Protein AF-A0A4Y7RYG1-F1 (afdb_monomer)

Radius of gyration: 13.55 Å; Cα contacts (8 Å, |Δi|>4): 282; chains: 1; bounding box: 32×20×39 Å

Solvent-accessible surface area (backbone atoms only — not comparable to full-atom values): 5566 Å² total; per-residue (Å²): 119,56,74,44,73,39,82,37,77,63,42,29,62,69,36,73,52,68,41,69,78,46,73,33,89,53,65,35,64,33,42,39,36,38,26,35,24,22,29,35,93,84,69,46,83,38,60,21,38,36,34,42,30,49,88,93,48,74,49,79,45,77,39,66,29,78,96,46,73,50,75,50,76,47,71,64,43,61,52,45,80,41,43,48,36,41,33,25,73,40,92,74,47,61,26,29,34,38,35,37,39,37,40,79

Secondary structure (DSSP, 8-state):
--EEEEEEEEE-TT-EEEPPPEEESSSEEEEEEEEEEEE-TTS-EE-EEEEEEETTEEEEEEE--SS--EEEEEEEEPSEEE--EEEE--SS-SEEEEEEEEE-

Foldseek 3Di:
DDKFKDWFDFQFAFHKDKGDKDFDQAFFKKKKKKAKWFAFPVRDIAWFFKWKDKDHDIDTDTGHRHVHIDIDMDGRRGGDIIMIMMTRNDDTTRGMTIMIMMDD

pLDDT: mean 95.07, std 4.65, range [69.25, 98.81]

Mean predicted aligned error: 2.9 Å

Sequence (104 aa):
MPTLFYPIEDLGRGQTTESQEFNVLSTKDVDVVLVQYAFDSTGGLVPAQLEYTIGTQTIPVNGIYKGESITIKFRNVSAGTHRLVIHNAAIDINGAYGNGYIYY

Nearest PDB structures (foldseek):
  6ueh-assembly1_A  TM=7.152E-01  e=2.424E-03  metagenome
  6yf6-assembly1_B  TM=5.202E-01  e=1.204E-02  Enterobacter cloacae subsp. cloacae ATCC 13047
  1pm4-assembly1_C  TM=3.935E-01  e=4.058E-03  Yersinia pseudotuberculosis
  1nlq-assembly1_B  TM=5.046E-01  e=2.684E-02  Drosophila melanogaster
  7sqc-assembly1_1B  TM=4.304E-01  e=8.817E-01  Chlamydomonas reinhardtii

Structure (mmCIF, N/CA/C/O backbone):
data_AF-A0A4Y7RYG1-F1
#
_entry.id   AF-A0A4Y7RYG1-F1
#
loop_
_atom_site.group_PDB
_atom_site.id
_atom_site.type_symbol
_atom_site.label_atom_id
_atom_site.label_alt_id
_atom_site.label_comp_id
_atom_site.label_asym_id
_atom_site.label_entity_id
_atom_site.label_seq_id
_atom_site.pdbx_PDB_ins_code
_atom_site.Cartn_x
_atom_site.Cartn_y
_atom_site.Cartn_z
_atom_site.occupancy
_atom_site.B_iso_or_equiv
_atom_site.auth_seq_id
_atom_site.auth_comp_id
_atom_site.auth_asym_id
_atom_site.auth_atom_id
_atom_site.pdbx_PDB_model_num
ATOM 1 N N . MET A 1 1 ? -17.930 -6.550 6.413 1.00 69.25 1 MET A N 1
ATOM 2 C CA . MET A 1 1 ? -16.740 -5.771 6.810 1.00 69.25 1 MET A CA 1
ATOM 3 C C . MET A 1 1 ? -16.761 -4.475 6.024 1.00 69.25 1 MET A C 1
ATOM 5 O O . MET A 1 1 ? -17.034 -4.563 4.832 1.00 69.25 1 MET A O 1
ATOM 9 N N . PRO A 1 2 ? -16.582 -3.310 6.665 1.00 83.56 2 PRO A N 1
ATOM 10 C CA . PRO A 1 2 ? -16.262 -2.063 5.976 1.00 83.56 2 PRO A CA 1
ATOM 11 C C . PRO A 1 2 ? -15.149 -2.248 4.937 1.00 83.56 2 PRO A C 1
ATOM 13 O O . PRO A 1 2 ? -14.193 -2.987 5.180 1.00 83.56 2 PRO A O 1
ATOM 16 N N . THR A 1 3 ? -15.291 -1.587 3.789 1.00 92.62 3 THR A N 1
ATOM 17 C CA . THR A 1 3 ? -14.338 -1.660 2.677 1.00 92.62 3 THR A CA 1
ATOM 18 C C . THR A 1 3 ? -14.057 -0.259 2.151 1.00 92.62 3 THR A C 1
ATOM 20 O O . THR A 1 3 ? -14.994 0.503 1.921 1.00 92.62 3 THR A O 1
ATOM 23 N N . LEU A 1 4 ? -12.783 0.068 1.936 1.00 96.12 4 LEU A N 1
ATOM 24 C CA . LEU A 1 4 ? -12.346 1.348 1.376 1.00 96.12 4 LEU A CA 1
ATOM 25 C C . LEU A 1 4 ? -11.404 1.116 0.193 1.00 96.12 4 LEU A C 1
ATOM 27 O O . LEU A 1 4 ? -10.405 0.419 0.329 1.00 96.12 4 LEU A O 1
ATOM 31 N N . PHE A 1 5 ? -11.718 1.709 -0.955 1.00 97.00 5 PHE A N 1
ATOM 32 C CA . PHE A 1 5 ? -10.852 1.701 -2.134 1.00 97.00 5 PHE A CA 1
ATOM 33 C C . PHE A 1 5 ? -9.729 2.741 -2.014 1.00 97.00 5 PHE A C 1
ATOM 35 O O . PHE A 1 5 ? -9.955 3.828 -1.479 1.00 97.00 5 PHE A O 1
ATOM 42 N N . TYR A 1 6 ? -8.556 2.447 -2.578 1.00 97.25 6 TYR A N 1
ATOM 43 C CA . TYR A 1 6 ? -7.494 3.433 -2.792 1.00 97.25 6 TYR A CA 1
ATOM 44 C C . TYR A 1 6 ? -6.790 3.220 -4.147 1.00 97.25 6 TYR A C 1
ATOM 46 O O . TYR A 1 6 ? -6.540 2.074 -4.534 1.00 97.25 6 TYR A O 1
ATOM 54 N N . PRO A 1 7 ? -6.447 4.298 -4.872 1.00 97.38 7 PRO A N 1
ATOM 55 C CA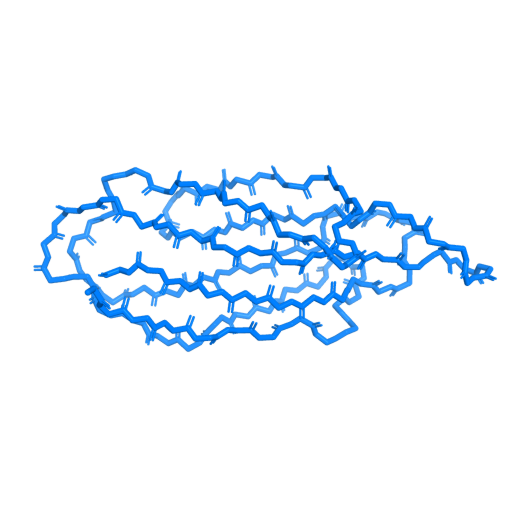 . PRO A 1 7 ? -5.630 4.229 -6.078 1.00 97.38 7 PRO A CA 1
ATOM 56 C C . PRO A 1 7 ? -4.143 4.500 -5.789 1.00 97.38 7 PRO A C 1
ATOM 58 O O . PRO A 1 7 ? -3.784 5.104 -4.779 1.00 97.38 7 PRO A O 1
ATOM 61 N N . ILE A 1 8 ? -3.275 4.083 -6.711 1.00 96.88 8 ILE A N 1
ATOM 62 C CA . ILE A 1 8 ? -1.872 4.502 -6.803 1.00 96.88 8 ILE A CA 1
ATOM 63 C C . ILE A 1 8 ? -1.655 4.966 -8.245 1.00 96.88 8 ILE A C 1
ATOM 65 O O . ILE A 1 8 ? -1.639 4.153 -9.172 1.00 96.88 8 ILE A O 1
ATOM 69 N N . GLU A 1 9 ? -1.522 6.275 -8.431 1.00 94.50 9 GLU A N 1
ATOM 70 C CA . GLU A 1 9 ? -1.417 6.912 -9.744 1.00 94.50 9 GLU A CA 1
ATOM 71 C C . GLU A 1 9 ? -0.043 7.556 -9.882 1.00 94.50 9 GLU A C 1
ATOM 73 O O . GLU A 1 9 ? 0.212 8.593 -9.277 1.00 94.50 9 GLU A O 1
ATOM 78 N N . ASP A 1 10 ? 0.836 6.911 -10.653 1.00 94.81 10 ASP A N 1
ATOM 79 C CA . ASP A 1 10 ? 2.183 7.405 -10.957 1.00 94.81 10 ASP A CA 1
ATOM 80 C C . ASP A 1 10 ? 2.959 7.862 -9.712 1.00 94.81 10 ASP A C 1
ATOM 82 O O . ASP A 1 10 ? 3.529 8.951 -9.662 1.00 94.81 10 ASP A O 1
ATOM 86 N N . LEU A 1 11 ? 2.950 7.030 -8.663 1.00 95.88 11 LEU A N 1
ATOM 87 C CA . LEU A 1 11 ? 3.627 7.342 -7.412 1.00 95.88 11 LEU A CA 1
ATOM 88 C C . LEU A 1 11 ? 5.135 7.309 -7.654 1.00 95.88 11 LEU A C 1
ATOM 90 O O . LEU A 1 11 ? 5.744 6.237 -7.719 1.00 95.88 11 LEU A O 1
ATOM 94 N N . GLY A 1 12 ? 5.725 8.487 -7.819 1.00 93.88 12 GLY A N 1
ATOM 95 C CA . GLY A 1 12 ? 7.124 8.665 -8.166 1.00 93.88 12 GLY A CA 1
ATOM 96 C C . GLY A 1 12 ? 8.078 8.246 -7.052 1.00 93.88 12 GLY A C 1
ATOM 97 O O . GLY A 1 12 ? 7.697 7.974 -5.911 1.00 93.88 12 GLY A O 1
ATOM 98 N N . ARG A 1 13 ? 9.365 8.214 -7.389 1.00 91.75 13 ARG A N 1
ATOM 99 C CA . ARG A 1 13 ? 10.443 7.828 -6.476 1.00 91.75 13 ARG A CA 1
ATOM 100 C C . ARG A 1 13 ? 10.446 8.647 -5.181 1.00 91.75 13 ARG A C 1
ATOM 102 O O . ARG A 1 13 ? 10.521 9.874 -5.233 1.00 91.75 13 ARG A O 1
ATOM 109 N N . GLY A 1 14 ? 10.447 7.976 -4.028 1.00 93.62 14 GLY A N 1
ATOM 110 C CA . GLY A 1 14 ? 10.493 8.620 -2.712 1.00 93.62 14 GLY A CA 1
ATOM 111 C C . GLY A 1 14 ? 9.223 9.391 -2.345 1.00 93.62 14 GLY A C 1
ATOM 112 O O . GLY A 1 14 ? 9.197 10.061 -1.314 1.00 93.62 14 GLY A O 1
ATOM 113 N N . GLN A 1 15 ? 8.182 9.329 -3.178 1.00 96.19 15 GLN A N 1
ATOM 114 C CA . GLN A 1 15 ? 6.908 9.974 -2.898 1.00 96.19 15 GLN A CA 1
ATOM 115 C C . GLN A 1 15 ? 6.045 9.111 -1.983 1.00 96.19 15 GLN A C 1
ATOM 117 O O . GLN A 1 15 ? 6.245 7.903 -1.837 1.00 96.19 15 GLN A O 1
ATOM 122 N N . THR A 1 16 ? 5.053 9.764 -1.390 1.00 97.31 16 THR A N 1
ATOM 123 C CA . THR A 1 16 ? 4.070 9.145 -0.512 1.00 97.31 16 THR A CA 1
ATOM 124 C C . THR A 1 16 ? 2.674 9.573 -0.944 1.00 97.31 16 THR A C 1
ATOM 126 O O . THR A 1 16 ? 2.462 10.731 -1.299 1.00 97.31 16 THR A O 1
ATOM 129 N N . THR A 1 17 ? 1.728 8.642 -0.898 1.00 97.62 17 THR A N 1
ATOM 130 C CA . THR A 1 17 ? 0.292 8.905 -1.035 1.00 97.62 17 THR A CA 1
ATOM 131 C C . THR A 1 17 ? -0.465 8.266 0.125 1.00 97.62 17 THR A C 1
ATOM 133 O O . THR A 1 17 ? 0.084 7.437 0.855 1.00 97.62 17 THR A O 1
ATOM 136 N N . GLU A 1 18 ? -1.722 8.651 0.315 1.00 97.56 18 GLU A N 1
ATOM 137 C CA . GLU A 1 18 ? -2.555 8.184 1.420 1.00 97.56 18 GLU A CA 1
ATOM 138 C C . GLU A 1 18 ? -3.965 7.830 0.948 1.00 97.56 18 GLU A C 1
ATOM 140 O O . GLU A 1 18 ? -4.529 8.482 0.066 1.00 97.56 18 GLU A O 1
ATOM 145 N N . SER A 1 19 ? -4.568 6.819 1.575 1.00 97.50 19 SER A N 1
ATOM 146 C CA . SER A 1 19 ? -6.002 6.568 1.440 1.00 97.50 19 SER A CA 1
ATOM 147 C C . SER A 1 19 ? -6.829 7.660 2.124 1.00 97.50 19 SER A C 1
ATOM 149 O O . SER A 1 19 ? -6.337 8.444 2.938 1.00 97.50 19 SER A O 1
ATOM 151 N N . GLN A 1 20 ? -8.141 7.640 1.883 1.00 97.50 20 GLN A N 1
ATOM 152 C CA . GLN A 1 20 ? -9.078 8.316 2.780 1.00 97.50 20 GLN A CA 1
ATOM 153 C C . GLN A 1 20 ? -8.979 7.741 4.200 1.00 97.50 20 GLN A C 1
ATOM 155 O O . GLN A 1 20 ? -8.475 6.633 4.418 1.00 97.50 20 GLN A O 1
ATOM 160 N N . GLU A 1 21 ? -9.483 8.504 5.164 1.00 97.62 21 GLU A N 1
ATOM 161 C CA . GLU A 1 21 ? -9.577 8.056 6.548 1.00 97.62 21 GLU A CA 1
ATOM 162 C C . GLU A 1 21 ? -10.597 6.934 6.706 1.00 97.62 21 GLU A C 1
ATOM 164 O O . GLU A 1 21 ? -11.661 6.932 6.084 1.00 97.62 21 GLU A O 1
ATOM 169 N N . PHE A 1 22 ? -10.287 6.000 7.598 1.00 96.88 22 PHE A N 1
ATOM 170 C CA . PHE A 1 22 ? -11.196 4.941 7.993 1.00 96.88 22 PHE A CA 1
ATOM 171 C C . PHE A 1 22 ? -11.161 4.719 9.504 1.00 96.88 22 PHE A C 1
ATOM 173 O O . PHE A 1 22 ? -10.137 4.897 10.161 1.00 96.88 22 PHE A O 1
ATOM 180 N N . ASN A 1 23 ? -12.308 4.332 10.064 1.00 96.62 23 ASN A N 1
ATOM 181 C CA . ASN A 1 23 ? -12.476 4.166 11.504 1.00 96.62 23 ASN A CA 1
ATOM 182 C C . ASN A 1 23 ? -12.505 2.690 11.891 1.00 96.62 23 ASN A C 1
ATOM 184 O O . ASN A 1 23 ? -13.427 1.956 11.531 1.00 96.62 23 ASN A O 1
ATOM 188 N N . VAL A 1 24 ? -11.529 2.285 12.695 1.00 96.12 24 VAL A N 1
ATOM 189 C CA . VAL A 1 24 ? -11.499 0.986 13.363 1.00 96.12 24 VAL A CA 1
ATOM 190 C C . VAL A 1 24 ? -12.214 1.135 14.708 1.00 96.12 24 VAL A C 1
ATOM 192 O O . VAL A 1 24 ? -11.749 1.851 15.590 1.00 96.12 24 VAL A O 1
ATOM 195 N N . LEU A 1 25 ? -13.372 0.487 14.869 1.00 95.12 25 LEU A N 1
ATOM 196 C CA . LEU A 1 25 ? -14.227 0.659 16.059 1.00 95.12 25 LEU A CA 1
ATOM 197 C C . LEU A 1 25 ? -13.687 -0.039 17.319 1.00 95.12 25 LEU A C 1
ATOM 199 O O . LEU A 1 25 ? -13.963 0.379 18.439 1.00 95.12 25 LEU A O 1
ATOM 203 N N . SER A 1 26 ? -12.926 -1.113 17.134 1.00 96.06 26 SER A N 1
ATOM 204 C CA . SER A 1 26 ? -12.281 -1.903 18.184 1.00 96.06 26 SER A CA 1
ATOM 205 C C . SER A 1 26 ? -11.027 -2.542 17.603 1.00 96.06 26 SER A C 1
ATOM 207 O O . SER A 1 26 ? -11.001 -2.807 16.401 1.00 96.06 26 SER A O 1
ATOM 209 N N . THR A 1 27 ? -10.025 -2.838 18.434 1.00 96.56 27 THR A N 1
ATOM 210 C CA . THR A 1 27 ? -8.779 -3.466 17.971 1.00 96.56 27 THR A CA 1
ATOM 211 C C . THR A 1 27 ? -9.054 -4.715 17.137 1.00 96.56 27 THR A C 1
ATOM 213 O O . THR A 1 27 ? -9.764 -5.610 17.600 1.00 96.56 27 THR A O 1
ATOM 216 N N . LYS A 1 28 ? -8.508 -4.774 15.919 1.00 96.25 28 LYS A N 1
ATOM 217 C CA . LYS A 1 28 ? -8.675 -5.916 15.009 1.00 96.25 28 LYS A CA 1
ATOM 218 C C . LYS A 1 28 ? -7.625 -5.947 13.909 1.00 96.25 28 LYS A C 1
ATOM 220 O O . LYS A 1 28 ? -6.873 -4.995 13.725 1.00 96.25 28 LYS A O 1
ATOM 225 N N . ASP A 1 29 ? -7.605 -7.043 13.167 1.00 97.69 29 ASP A N 1
ATOM 226 C CA . ASP A 1 29 ? -6.811 -7.138 11.949 1.00 97.69 29 ASP A CA 1
ATOM 227 C C . ASP A 1 29 ? -7.446 -6.309 10.824 1.00 97.69 29 ASP A C 1
ATOM 229 O O . ASP A 1 29 ? -8.673 -6.235 10.708 1.00 97.69 29 ASP A O 1
ATOM 233 N N .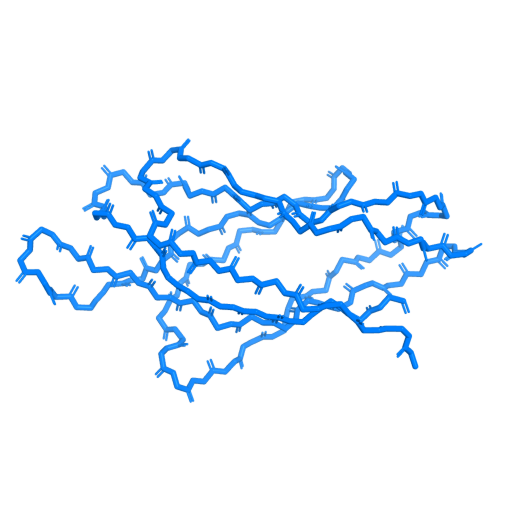 VAL A 1 30 ? -6.593 -5.698 10.004 1.00 98.06 30 VAL A N 1
ATOM 234 C CA . VAL A 1 30 ? -6.968 -4.970 8.790 1.00 98.06 30 VAL A CA 1
ATOM 235 C C . VAL A 1 30 ? -6.264 -5.622 7.609 1.00 98.06 30 VAL A C 1
ATOM 237 O O . VAL A 1 30 ? -5.032 -5.693 7.569 1.00 98.06 30 VAL A O 1
ATOM 240 N N . ASP A 1 31 ? -7.053 -6.093 6.650 1.00 98.38 31 ASP A N 1
ATOM 241 C CA . ASP A 1 31 ? -6.549 -6.716 5.429 1.00 98.38 31 ASP A CA 1
ATOM 242 C C . ASP A 1 31 ? -6.491 -5.678 4.309 1.00 98.38 31 ASP A C 1
ATOM 244 O O . ASP A 1 31 ? -7.472 -4.993 4.024 1.00 98.38 31 ASP A O 1
ATOM 248 N N . VAL A 1 32 ? -5.337 -5.569 3.656 1.00 98.19 32 VAL A N 1
ATOM 249 C CA . VAL A 1 32 ? -5.121 -4.683 2.511 1.00 98.19 32 VAL A CA 1
ATOM 250 C C . VAL A 1 32 ? -4.863 -5.549 1.289 1.00 98.19 32 VAL A C 1
ATOM 252 O O . VAL A 1 32 ? -3.834 -6.217 1.183 1.00 98.19 32 VAL A O 1
ATOM 255 N N . VAL A 1 33 ? -5.829 -5.561 0.375 1.00 97.88 33 VAL A N 1
ATOM 256 C CA . VAL A 1 33 ? -5.701 -6.184 -0.944 1.00 97.88 33 VAL A CA 1
ATOM 257 C C . VAL A 1 33 ? -5.099 -5.159 -1.882 1.00 97.88 33 VAL A C 1
ATOM 259 O O . VAL A 1 33 ? -5.626 -4.055 -1.973 1.00 97.88 33 VAL A O 1
ATOM 262 N N . LEU A 1 34 ? -4.039 -5.526 -2.591 1.00 97.31 34 LEU A N 1
ATOM 263 C CA . LEU A 1 34 ? -3.305 -4.618 -3.458 1.00 97.31 34 LEU A CA 1
ATOM 264 C C . LEU A 1 34 ? -2.971 -5.260 -4.806 1.00 97.31 34 LEU A C 1
ATOM 266 O O . LEU A 1 34 ? -2.661 -6.449 -4.903 1.00 97.31 34 LEU A O 1
ATOM 270 N N . VAL A 1 35 ? -3.003 -4.418 -5.829 1.00 97.38 35 VAL A N 1
ATOM 271 C CA . VAL A 1 35 ? -2.425 -4.599 -7.160 1.00 97.38 35 VAL A CA 1
ATOM 272 C C . VAL A 1 35 ? -1.358 -3.515 -7.263 1.00 97.3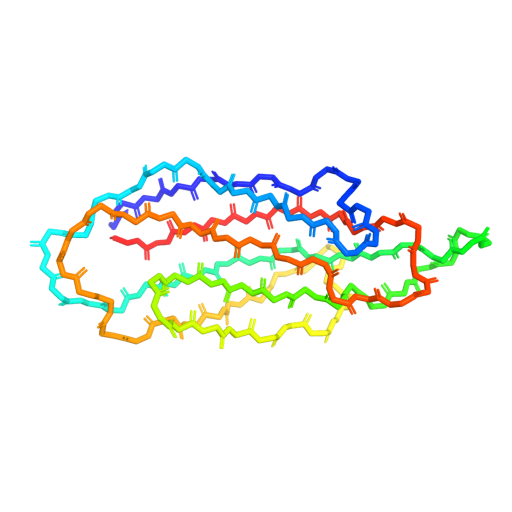8 35 VAL A C 1
ATOM 274 O O . VAL A 1 35 ? -1.686 -2.341 -7.106 1.00 97.38 35 VAL A O 1
ATOM 277 N N . GLN A 1 36 ? -0.095 -3.869 -7.502 1.00 96.81 36 GLN A N 1
ATOM 278 C CA . GLN A 1 36 ? 0.980 -2.890 -7.702 1.00 96.81 36 GLN A CA 1
ATOM 279 C C . GLN A 1 36 ? 1.942 -3.342 -8.795 1.00 96.81 36 GLN A C 1
ATOM 281 O O . GLN A 1 36 ? 2.233 -4.530 -8.931 1.00 96.81 36 GLN A O 1
ATOM 286 N N . TYR A 1 37 ? 2.457 -2.397 -9.565 1.00 96.06 37 TYR A N 1
ATOM 287 C CA . TYR A 1 37 ? 3.510 -2.615 -10.550 1.00 96.06 37 TYR A CA 1
ATOM 288 C C . TYR A 1 37 ? 4.192 -1.286 -10.875 1.00 96.06 37 TYR A C 1
ATOM 290 O O . TYR A 1 37 ? 3.652 -0.220 -10.590 1.00 96.06 37 TYR A O 1
ATOM 298 N N . ALA A 1 38 ? 5.376 -1.334 -11.472 1.00 96.00 38 ALA A N 1
ATOM 299 C CA . ALA A 1 38 ? 6.111 -0.141 -11.864 1.00 96.00 38 ALA A CA 1
ATOM 300 C C . ALA A 1 38 ? 6.710 -0.293 -13.261 1.00 96.00 38 ALA A C 1
ATOM 302 O O . ALA A 1 38 ? 6.783 -1.400 -13.801 1.00 96.00 38 ALA A O 1
ATOM 303 N N . PHE A 1 39 ? 7.144 0.829 -13.831 1.00 91.75 39 PHE A N 1
ATOM 304 C CA . PHE A 1 39 ? 7.928 0.844 -15.060 1.00 91.75 39 PHE A CA 1
ATOM 305 C C . PHE A 1 39 ? 9.301 1.475 -14.823 1.00 91.75 39 PHE A C 1
ATOM 307 O O . PHE A 1 39 ? 9.425 2.471 -14.102 1.00 91.75 39 PHE A O 1
ATOM 314 N N . ASP A 1 40 ? 10.326 0.896 -15.443 1.00 89.00 40 ASP A N 1
ATOM 315 C CA . ASP A 1 40 ? 11.655 1.496 -15.512 1.00 89.00 40 ASP A CA 1
ATOM 316 C C . ASP A 1 40 ? 11.713 2.636 -16.550 1.00 89.00 40 ASP A C 1
ATOM 318 O O . ASP A 1 40 ? 10.732 2.956 -17.232 1.00 89.00 40 ASP A O 1
ATOM 322 N N . SER A 1 41 ? 12.888 3.253 -16.687 1.00 85.94 41 SER A N 1
ATOM 323 C CA . SER A 1 41 ? 13.140 4.353 -17.627 1.00 85.94 41 SER A CA 1
ATOM 324 C C . SER A 1 41 ? 12.951 3.995 -19.105 1.00 85.94 41 SER A C 1
ATOM 326 O O . SER A 1 41 ? 12.807 4.892 -19.933 1.00 85.94 41 SER A O 1
ATOM 328 N N . THR A 1 42 ? 12.913 2.705 -19.440 1.00 89.62 42 THR A N 1
ATOM 329 C CA . THR A 1 42 ? 12.728 2.183 -20.800 1.00 89.62 42 THR A CA 1
ATOM 330 C C . THR A 1 42 ? 11.290 1.737 -21.082 1.00 89.62 42 THR A C 1
ATOM 332 O O . THR A 1 42 ? 10.978 1.344 -22.206 1.00 89.62 42 THR A O 1
ATOM 335 N N . GLY A 1 43 ? 10.400 1.815 -20.084 1.00 87.44 43 GLY A N 1
ATOM 336 C CA . GLY A 1 43 ? 9.026 1.313 -20.163 1.00 87.44 43 GLY A CA 1
ATOM 337 C C . GLY A 1 43 ? 8.899 -0.187 -19.873 1.00 87.44 43 GLY A C 1
ATOM 338 O O . GLY A 1 43 ? 7.826 -0.762 -20.077 1.00 87.44 43 GLY A O 1
ATOM 339 N N . GLY A 1 44 ? 9.969 -0.829 -19.397 1.00 90.44 44 GLY A N 1
ATOM 340 C CA . GLY A 1 44 ? 9.971 -2.218 -18.956 1.00 90.44 44 GLY A CA 1
ATOM 341 C C . GLY A 1 44 ? 9.209 -2.383 -17.645 1.00 90.44 44 GLY A C 1
ATOM 342 O O . GLY A 1 44 ? 9.305 -1.545 -16.751 1.00 90.44 44 GLY A O 1
ATOM 343 N N . LEU A 1 45 ? 8.426 -3.458 -17.528 1.00 93.38 45 LEU A N 1
ATOM 344 C CA . LEU A 1 45 ? 7.703 -3.774 -16.298 1.00 93.38 45 LEU A CA 1
ATOM 345 C C . LEU A 1 45 ? 8.693 -4.265 -15.237 1.00 93.38 45 LEU A C 1
ATOM 347 O O . LEU A 1 45 ? 9.397 -5.251 -15.455 1.00 93.38 45 LEU A O 1
ATOM 351 N N . VAL A 1 46 ? 8.706 -3.607 -14.083 1.00 93.44 46 VAL A N 1
ATOM 352 C CA . VAL A 1 46 ? 9.598 -3.919 -12.961 1.00 93.44 46 VAL A CA 1
ATOM 353 C C . VAL A 1 46 ? 8.815 -3.971 -11.648 1.00 93.44 46 VAL A C 1
ATOM 355 O O . VAL A 1 46 ? 7.698 -3.441 -11.571 1.00 93.44 46 VAL A O 1
ATOM 358 N N . PRO A 1 47 ? 9.350 -4.632 -10.605 1.00 94.50 47 PRO A N 1
ATOM 359 C CA . PRO A 1 47 ? 8.696 -4.671 -9.306 1.00 94.50 47 PRO A CA 1
ATOM 360 C C . PRO A 1 47 ? 8.492 -3.266 -8.739 1.00 94.50 47 PRO A C 1
ATOM 362 O O . PRO A 1 47 ? 9.429 -2.471 -8.678 1.00 94.50 47 PRO A O 1
ATOM 365 N N . ALA A 1 48 ? 7.275 -2.967 -8.287 1.00 96.12 48 ALA A N 1
ATOM 366 C CA . ALA A 1 48 ? 7.061 -1.801 -7.443 1.00 96.12 48 ALA A CA 1
ATOM 367 C C . ALA A 1 48 ? 7.612 -2.116 -6.047 1.00 96.12 48 ALA A C 1
ATOM 369 O O . ALA A 1 48 ? 7.308 -3.181 -5.505 1.00 96.12 48 ALA A O 1
ATOM 370 N N . GLN A 1 49 ? 8.410 -1.210 -5.482 1.00 96.50 49 GLN A N 1
ATOM 371 C CA . GLN A 1 49 ? 8.977 -1.329 -4.136 1.00 96.50 49 GLN A CA 1
ATOM 372 C C . GLN A 1 49 ? 8.227 -0.363 -3.218 1.00 96.50 49 GLN A C 1
ATOM 374 O O . GLN A 1 49 ? 8.631 0.785 -3.041 1.00 96.50 49 GLN A O 1
ATOM 379 N N . LEU A 1 50 ? 7.081 -0.810 -2.707 1.00 97.75 50 LEU A N 1
ATOM 380 C CA . LEU A 1 50 ? 6.178 0.023 -1.918 1.00 97.75 50 LEU A CA 1
ATOM 381 C C . LEU A 1 50 ? 6.178 -0.397 -0.453 1.00 97.75 50 LEU A C 1
ATOM 383 O O . LEU A 1 50 ? 6.224 -1.582 -0.136 1.00 97.75 50 LEU A O 1
ATOM 387 N N . GLU A 1 51 ? 6.070 0.574 0.439 1.00 98.44 51 GLU A N 1
ATOM 388 C CA . GLU A 1 51 ? 5.885 0.364 1.869 1.00 98.44 51 GLU A CA 1
ATOM 389 C C . GLU A 1 51 ? 4.494 0.842 2.272 1.00 98.44 51 GLU A C 1
ATOM 391 O O . GLU A 1 51 ? 4.128 1.995 2.044 1.00 98.44 51 GLU A O 1
ATOM 396 N N . TYR A 1 52 ? 3.718 -0.050 2.880 1.00 98.62 52 TYR A N 1
ATOM 397 C CA . TYR A 1 52 ? 2.359 0.221 3.332 1.00 98.62 52 TYR A CA 1
ATOM 398 C C . TYR A 1 52 ? 2.349 0.377 4.845 1.00 98.62 52 TYR A C 1
ATOM 400 O O . TYR A 1 52 ? 2.777 -0.533 5.554 1.00 98.62 52 TYR A O 1
ATOM 408 N N . THR A 1 53 ? 1.828 1.493 5.346 1.00 98.81 53 THR A N 1
ATOM 409 C CA . THR A 1 53 ? 1.814 1.805 6.777 1.00 98.81 53 THR A CA 1
ATOM 410 C C 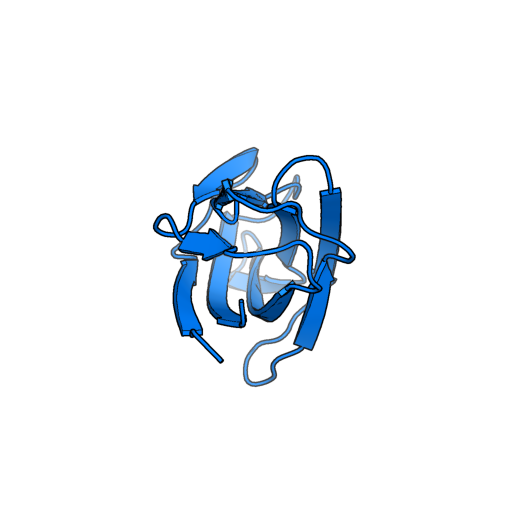. THR A 1 53 ? 0.403 2.106 7.272 1.00 98.81 53 THR A C 1
ATOM 412 O O . THR A 1 53 ? -0.306 2.921 6.684 1.00 98.81 53 THR A O 1
ATOM 415 N N . ILE A 1 54 ? 0.013 1.472 8.382 1.00 98.38 54 ILE A N 1
ATOM 416 C CA . ILE A 1 54 ? -1.176 1.810 9.179 1.00 98.38 54 ILE A CA 1
ATOM 417 C C . ILE A 1 54 ? -0.728 1.943 10.637 1.00 98.38 54 ILE A C 1
ATOM 419 O O . ILE A 1 54 ? -0.213 0.992 11.236 1.00 98.38 5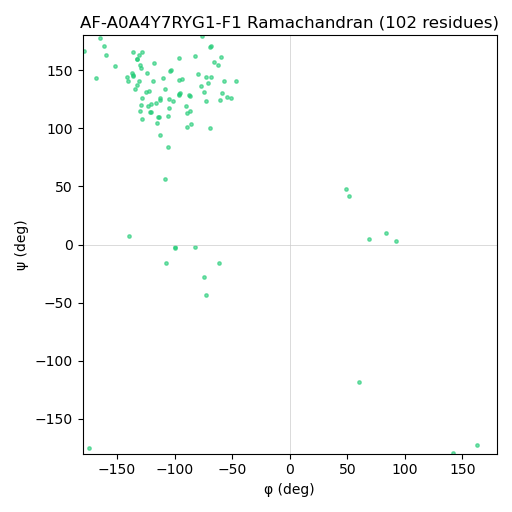4 ILE A O 1
ATOM 423 N N . GLY A 1 55 ? -0.926 3.125 11.223 1.00 95.81 55 GLY A N 1
ATOM 424 C CA . GLY A 1 55 ? -0.439 3.427 12.568 1.00 95.81 55 GLY A CA 1
ATOM 425 C C . GLY A 1 55 ? 1.085 3.299 12.651 1.00 95.81 55 GLY A C 1
ATOM 426 O O . GLY A 1 55 ? 1.807 4.017 11.970 1.00 95.81 55 GLY A O 1
ATOM 427 N N . THR A 1 56 ? 1.575 2.385 13.489 1.00 95.88 56 THR A N 1
ATOM 428 C CA . THR A 1 56 ? 3.014 2.124 13.690 1.00 95.88 56 THR A CA 1
ATOM 429 C C . THR A 1 56 ? 3.539 0.909 12.924 1.00 95.88 56 THR A C 1
ATOM 431 O O . THR A 1 56 ? 4.720 0.584 13.027 1.00 95.88 56 THR A O 1
ATOM 434 N N . GLN A 1 57 ? 2.672 0.195 12.202 1.00 98.25 57 GLN A N 1
ATOM 435 C CA . GLN A 1 57 ? 3.047 -0.998 11.450 1.00 98.25 57 GLN A CA 1
ATOM 436 C C . GLN A 1 57 ? 3.323 -0.632 10.001 1.00 98.25 57 GLN A C 1
ATOM 438 O O . GLN A 1 57 ? 2.461 -0.042 9.355 1.00 98.25 57 GLN A O 1
ATOM 443 N N . THR A 1 58 ? 4.474 -1.064 9.492 1.00 98.56 58 THR A N 1
ATOM 444 C CA . THR A 1 58 ? 4.875 -0.912 8.091 1.00 98.56 58 THR A CA 1
ATOM 445 C C . THR A 1 58 ? 5.158 -2.284 7.491 1.00 98.56 58 THR A C 1
ATOM 447 O O . THR A 1 58 ? 5.865 -3.096 8.089 1.00 98.56 58 THR A O 1
ATOM 450 N N . ILE A 1 59 ? 4.605 -2.548 6.308 1.00 98.50 59 ILE A N 1
ATOM 451 C CA . ILE A 1 59 ? 4.808 -3.782 5.548 1.00 98.50 59 ILE A CA 1
ATOM 452 C C . ILE A 1 59 ? 5.415 -3.415 4.186 1.00 98.50 59 ILE A C 1
ATOM 454 O O . ILE A 1 59 ? 4.734 -2.773 3.380 1.00 98.50 59 ILE A O 1
ATOM 458 N N . PRO A 1 60 ? 6.667 -3.816 3.899 1.00 97.94 60 PRO A N 1
ATOM 459 C CA . PRO A 1 60 ? 7.256 -3.649 2.578 1.00 97.94 60 PRO A CA 1
ATOM 460 C C . PRO A 1 60 ? 6.705 -4.705 1.614 1.00 97.94 60 PRO A C 1
ATOM 462 O O . PRO A 1 60 ? 6.613 -5.890 1.941 1.00 97.94 60 PRO A O 1
ATOM 465 N N . VAL A 1 61 ? 6.373 -4.281 0.400 1.00 97.62 61 VAL A N 1
ATOM 466 C CA . VAL A 1 61 ? 5.901 -5.133 -0.688 1.00 97.62 61 VAL A CA 1
ATOM 467 C C . VAL A 1 61 ? 6.718 -4.822 -1.932 1.00 97.62 61 VAL A C 1
ATOM 469 O O . VAL A 1 61 ? 6.641 -3.734 -2.502 1.00 97.62 61 VAL A O 1
ATOM 472 N N . ASN A 1 62 ? 7.489 -5.817 -2.363 1.00 96.19 62 ASN A N 1
ATOM 473 C CA . ASN A 1 62 ? 8.277 -5.770 -3.584 1.00 96.19 62 ASN A CA 1
ATOM 474 C C . ASN A 1 62 ? 7.713 -6.788 -4.580 1.00 96.19 62 ASN A C 1
ATOM 476 O O . ASN A 1 62 ? 7.811 -7.993 -4.346 1.00 96.19 62 ASN A O 1
ATOM 480 N N . GLY A 1 63 ? 7.086 -6.325 -5.661 1.00 94.06 63 GLY A N 1
ATOM 481 C CA . GLY A 1 63 ? 6.498 -7.244 -6.634 1.00 94.06 63 GLY A CA 1
ATOM 482 C C . GLY A 1 63 ? 5.841 -6.594 -7.846 1.00 94.06 63 GLY A C 1
ATOM 483 O O . GLY A 1 63 ? 5.605 -5.385 -7.886 1.00 94.06 63 GLY A O 1
ATOM 484 N N . ILE A 1 64 ? 5.564 -7.444 -8.837 1.00 95.31 64 ILE A N 1
ATOM 485 C CA . ILE A 1 64 ? 4.835 -7.127 -10.066 1.00 95.31 64 ILE A CA 1
ATOM 486 C C . ILE A 1 64 ? 3.512 -7.887 -10.020 1.00 95.31 64 ILE A C 1
ATOM 488 O O . ILE A 1 64 ? 3.436 -9.042 -10.423 1.00 95.31 64 ILE A O 1
ATOM 492 N N . TYR A 1 65 ? 2.460 -7.235 -9.549 1.00 94.56 65 TYR A N 1
ATOM 493 C CA . TYR A 1 65 ? 1.116 -7.801 -9.481 1.00 94.56 65 TYR A CA 1
ATOM 494 C C . TYR A 1 65 ? 0.237 -7.118 -10.527 1.00 94.56 65 TYR A C 1
ATOM 496 O O . TYR A 1 65 ? -0.767 -6.493 -10.214 1.00 94.56 65 TYR A O 1
ATOM 504 N N . LYS A 1 66 ? 0.649 -7.150 -11.799 1.00 89.25 66 LYS A N 1
ATOM 505 C CA . LYS A 1 66 ? -0.133 -6.569 -12.899 1.00 89.25 66 LYS A CA 1
ATOM 506 C C . LYS A 1 66 ? -1.150 -7.600 -13.393 1.00 89.25 66 LYS A C 1
ATOM 508 O O . LYS A 1 66 ? -0.785 -8.514 -14.121 1.00 89.25 66 LYS A O 1
ATOM 513 N N . GLY A 1 67 ? -2.417 -7.428 -13.015 1.00 87.06 67 GLY A N 1
ATOM 514 C CA . GLY A 1 67 ? -3.503 -8.364 -13.351 1.00 87.06 67 GLY A CA 1
ATOM 515 C C . GLY A 1 67 ? -3.755 -9.450 -12.298 1.00 87.06 67 GLY A C 1
ATOM 516 O O . GLY A 1 67 ? -4.633 -10.284 -12.489 1.00 87.06 67 GLY A O 1
ATOM 517 N N . GLU A 1 68 ? -3.035 -9.404 -11.179 1.00 93.12 68 GLU A N 1
ATOM 518 C CA . GLU A 1 68 ? -3.217 -10.267 -10.011 1.00 93.12 68 GLU A CA 1
ATOM 519 C C . GLU A 1 68 ? -3.214 -9.398 -8.750 1.00 93.12 68 GLU A C 1
ATOM 521 O O . GLU A 1 68 ? -2.710 -8.277 -8.774 1.00 93.12 68 GLU A O 1
ATOM 526 N N . SER A 1 69 ? -3.766 -9.901 -7.648 1.00 94.50 69 SER A N 1
ATOM 527 C CA . SER A 1 69 ? -3.766 -9.198 -6.363 1.00 94.50 69 SER A CA 1
ATOM 528 C C . SER A 1 69 ? -3.134 -10.045 -5.271 1.00 94.50 69 SER A C 1
ATOM 530 O O . SER A 1 69 ? -3.335 -11.259 -5.237 1.00 94.50 69 SER A O 1
ATOM 532 N N . ILE A 1 70 ? -2.473 -9.393 -4.322 1.00 97.38 70 ILE A N 1
ATOM 533 C CA . ILE A 1 70 ? -2.004 -10.000 -3.074 1.00 97.38 70 ILE A CA 1
ATOM 534 C C . ILE A 1 70 ? -2.688 -9.326 -1.882 1.00 97.38 70 ILE A C 1
ATOM 536 O O . ILE A 1 70 ? -3.145 -8.187 -1.973 1.00 97.38 70 ILE A O 1
ATOM 540 N N . THR A 1 71 ? -2.772 -10.030 -0.756 1.00 98.00 71 THR A N 1
ATOM 541 C CA . THR A 1 71 ? -3.268 -9.481 0.509 1.00 98.00 71 THR A CA 1
ATOM 542 C C . THR A 1 71 ? -2.135 -9.398 1.520 1.00 98.00 71 THR A C 1
ATOM 544 O O . THR A 1 71 ? -1.491 -10.405 1.817 1.00 98.00 71 THR A O 1
ATOM 547 N N . ILE A 1 72 ? -1.928 -8.212 2.086 1.00 98.38 72 ILE A N 1
ATOM 548 C CA . ILE A 1 72 ? -1.112 -8.010 3.286 1.00 98.38 72 ILE A CA 1
ATOM 549 C C . ILE A 1 72 ? -2.026 -7.772 4.489 1.00 98.38 72 ILE A C 1
ATOM 551 O O . ILE A 1 72 ? -3.127 -7.241 4.348 1.00 98.38 72 ILE A O 1
ATOM 555 N N . LYS A 1 73 ? -1.576 -8.175 5.678 1.00 98.38 73 LYS A N 1
ATOM 556 C CA . LYS A 1 73 ? -2.374 -8.128 6.907 1.00 98.38 73 LYS A CA 1
ATOM 557 C C . LYS A 1 73 ? -1.669 -7.310 7.981 1.00 98.38 73 LYS A C 1
ATOM 559 O O . LYS A 1 73 ? -0.598 -7.702 8.444 1.00 98.38 73 LYS A O 1
ATOM 564 N N . PHE A 1 74 ? -2.314 -6.234 8.417 1.00 98.44 74 PHE A N 1
ATOM 565 C CA . PHE A 1 74 ? -1.927 -5.455 9.591 1.00 98.44 74 PHE A CA 1
ATOM 566 C C . PHE A 1 74 ? -2.632 -6.042 10.806 1.00 98.44 74 PHE A C 1
ATOM 568 O O . PHE A 1 74 ? -3.861 -6.103 10.843 1.00 98.44 74 PHE A O 1
ATOM 575 N N . ARG A 1 75 ? -1.871 -6.518 11.793 1.00 97.94 75 ARG A N 1
ATOM 576 C CA . ARG A 1 75 ? -2.450 -7.247 12.929 1.00 97.94 75 ARG A CA 1
ATOM 577 C C . ARG A 1 75 ? -2.743 -6.318 14.090 1.00 97.94 75 ARG A C 1
ATOM 579 O O . ARG A 1 75 ? -1.922 -5.460 14.393 1.00 97.94 75 ARG A O 1
ATOM 586 N N . ASN A 1 76 ? -3.848 -6.534 14.798 1.00 97.44 76 ASN A N 1
ATOM 587 C CA . ASN A 1 76 ? -4.178 -5.777 16.015 1.00 97.44 76 ASN A CA 1
ATOM 588 C C . ASN A 1 76 ? -4.103 -4.242 15.841 1.00 97.44 76 ASN A C 1
ATOM 590 O O . ASN A 1 76 ? -3.587 -3.538 16.712 1.00 97.44 76 ASN A O 1
ATOM 594 N N . VAL A 1 77 ? -4.596 -3.710 14.720 1.00 97.56 77 VAL A N 1
ATOM 595 C CA . VAL A 1 77 ? -4.733 -2.261 14.517 1.00 97.56 77 VAL A CA 1
ATOM 596 C C . VAL A 1 77 ? -5.671 -1.718 15.591 1.00 97.56 77 VAL A C 1
ATOM 598 O O . VAL A 1 77 ? -6.779 -2.229 15.753 1.00 97.56 77 VAL A O 1
ATOM 601 N N . SER A 1 78 ? -5.220 -0.724 16.360 1.00 97.44 78 SER A N 1
ATOM 602 C CA . SER A 1 78 ? -5.970 -0.181 17.497 1.00 97.44 78 SER A CA 1
ATOM 603 C C . SER A 1 78 ? -7.260 0.507 17.060 1.00 97.44 78 SER A C 1
ATOM 605 O O . SER A 1 78 ? -7.364 1.003 15.938 1.00 97.44 78 SER A O 1
ATOM 607 N N . ALA A 1 79 ? -8.229 0.607 17.970 1.00 97.12 79 ALA A N 1
ATOM 608 C CA . ALA A 1 79 ? -9.394 1.454 17.736 1.00 97.12 79 ALA A CA 1
ATOM 609 C C . ALA A 1 79 ? -8.967 2.910 17.468 1.00 97.12 79 ALA A C 1
ATOM 611 O O . ALA A 1 79 ? -8.034 3.408 18.103 1.00 97.12 79 ALA A O 1
ATOM 612 N N . GLY A 1 80 ? -9.637 3.576 16.530 1.00 97.31 80 GLY A N 1
ATOM 613 C CA . GLY A 1 80 ? -9.340 4.953 16.140 1.00 97.31 80 GLY A CA 1
ATOM 614 C C . GLY A 1 80 ? -9.488 5.214 14.643 1.00 97.31 80 GLY A C 1
ATOM 615 O O . GLY A 1 80 ? -9.855 4.330 13.866 1.00 97.31 80 GLY A O 1
ATOM 616 N N . THR A 1 81 ? -9.206 6.457 14.263 1.00 97.9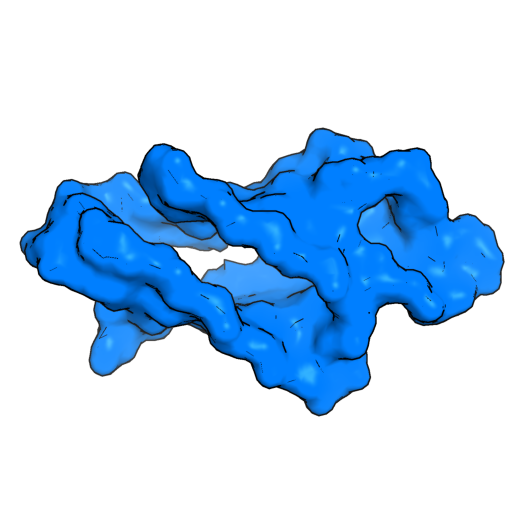4 81 THR A N 1
ATOM 617 C CA . THR A 1 81 ? -9.157 6.908 12.871 1.00 97.94 81 THR A CA 1
ATOM 618 C C . THR A 1 81 ? -7.765 6.656 12.307 1.00 97.94 81 THR A C 1
ATOM 620 O O . THR A 1 81 ? -6.772 7.066 12.905 1.00 97.94 81 THR A O 1
ATOM 623 N N . HIS A 1 82 ? -7.695 5.990 11.159 1.00 98.19 82 HIS A N 1
ATOM 624 C CA . HIS A 1 82 ? -6.449 5.616 10.493 1.00 98.19 82 HIS A CA 1
ATOM 625 C C . HIS A 1 82 ? -6.468 6.006 9.019 1.00 98.19 82 HIS A C 1
ATOM 627 O O . HIS A 1 82 ? -7.525 6.232 8.430 1.00 98.19 82 HIS A O 1
ATOM 633 N N . ARG A 1 83 ? -5.278 6.024 8.419 1.00 98.31 83 ARG A N 1
ATOM 634 C CA . ARG A 1 83 ? -5.055 6.063 6.972 1.00 98.31 83 ARG A CA 1
ATOM 635 C C . ARG A 1 83 ? -4.078 4.960 6.595 1.00 98.31 83 ARG A C 1
ATOM 637 O O . ARG A 1 83 ? -3.230 4.586 7.406 1.00 98.31 83 ARG A O 1
ATOM 644 N N . LEU A 1 84 ? -4.191 4.466 5.369 1.00 98.62 84 LEU A N 1
ATOM 645 C CA . LEU A 1 84 ? -3.137 3.686 4.739 1.00 98.62 84 LEU A CA 1
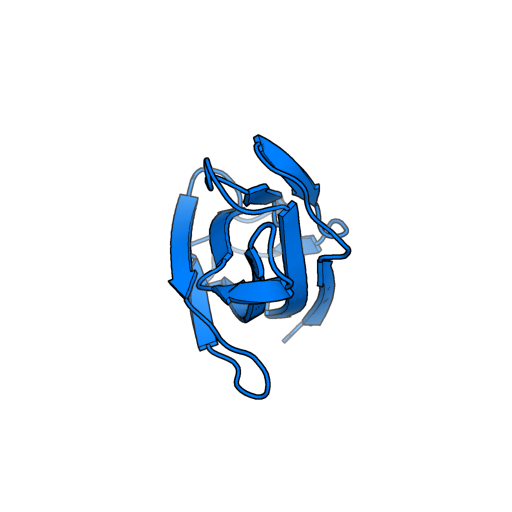ATOM 646 C C . LEU A 1 84 ? -2.181 4.664 4.062 1.00 98.62 84 LEU A C 1
ATOM 648 O O . LEU A 1 84 ? -2.571 5.342 3.115 1.00 98.62 84 LEU A O 1
ATOM 652 N N . VAL A 1 85 ? -0.947 4.727 4.545 1.00 98.56 85 VAL A N 1
ATOM 653 C CA . VAL A 1 85 ? 0.134 5.508 3.937 1.00 98.56 85 VAL A CA 1
ATOM 654 C C . VAL A 1 85 ? 0.939 4.583 3.033 1.00 98.56 85 VAL A C 1
ATOM 656 O O . VAL A 1 85 ? 1.325 3.496 3.458 1.00 98.56 85 VAL A O 1
ATOM 659 N N . ILE A 1 86 ? 1.185 4.997 1.794 1.00 98.50 86 ILE A N 1
ATOM 660 C CA . ILE A 1 86 ? 1.907 4.213 0.789 1.00 98.50 86 ILE A CA 1
ATOM 661 C C . ILE A 1 86 ? 3.116 5.020 0.347 1.00 98.50 86 ILE A C 1
ATOM 663 O O . ILE A 1 86 ? 2.963 6.079 -0.261 1.00 98.50 86 ILE A O 1
ATOM 667 N N . HIS A 1 87 ? 4.308 4.520 0.646 1.00 98.12 87 HIS A N 1
ATOM 668 C CA . HIS A 1 87 ? 5.572 5.145 0.279 1.00 98.12 87 HIS A CA 1
ATOM 669 C C . HIS A 1 87 ? 6.261 4.349 -0.828 1.00 98.12 87 HIS A C 1
ATOM 671 O O . HIS A 1 87 ? 6.351 3.125 -0.748 1.00 98.12 87 HIS A O 1
ATOM 677 N N . ASN A 1 88 ? 6.762 5.030 -1.857 1.00 96.81 88 ASN A N 1
ATOM 678 C CA . ASN A 1 88 ? 7.590 4.402 -2.879 1.00 96.81 88 ASN A CA 1
ATOM 679 C C . ASN A 1 88 ? 9.069 4.450 -2.477 1.00 96.81 88 ASN A C 1
ATOM 681 O O . ASN A 1 88 ? 9.739 5.468 -2.666 1.00 96.81 88 ASN A O 1
ATOM 685 N N . ALA A 1 89 ? 9.566 3.322 -1.969 1.00 95.88 89 ALA A N 1
ATOM 686 C CA . ALA A 1 89 ? 10.934 3.147 -1.491 1.00 95.88 89 ALA A CA 1
ATOM 687 C C . ALA A 1 89 ? 11.946 2.842 -2.613 1.00 95.88 89 ALA A C 1
ATOM 689 O O . ALA A 1 89 ? 13.140 2.697 -2.344 1.00 95.88 89 ALA A O 1
ATOM 690 N N . ALA A 1 90 ? 11.496 2.728 -3.866 1.00 91.25 90 ALA A N 1
ATOM 691 C CA . ALA A 1 90 ? 12.382 2.449 -4.988 1.00 91.25 90 ALA A CA 1
ATOM 692 C C . ALA A 1 90 ? 13.417 3.562 -5.200 1.00 91.25 90 ALA A C 1
ATOM 694 O O . ALA A 1 90 ? 13.181 4.730 -4.883 1.00 91.25 90 ALA A O 1
ATOM 695 N N . ILE A 1 91 ? 14.553 3.210 -5.807 1.00 86.06 91 ILE A N 1
ATOM 696 C CA . ILE A 1 91 ? 15.622 4.162 -6.152 1.00 86.06 91 ILE A CA 1
ATOM 697 C C . ILE A 1 91 ? 15.726 4.446 -7.662 1.00 86.06 91 ILE A C 1
ATOM 699 O O . ILE A 1 91 ? 16.340 5.445 -8.055 1.00 86.06 91 ILE A O 1
ATOM 703 N N . ASP A 1 92 ? 15.104 3.606 -8.490 1.00 81.12 92 ASP A N 1
ATOM 704 C CA . ASP A 1 92 ? 15.385 3.453 -9.923 1.00 81.12 92 ASP A CA 1
ATOM 705 C C . ASP A 1 92 ? 14.146 3.284 -10.830 1.00 81.12 92 ASP A C 1
ATOM 707 O O . ASP A 1 92 ? 14.304 3.067 -12.031 1.00 81.12 92 ASP A O 1
ATOM 711 N N . ILE A 1 93 ? 12.921 3.430 -10.310 1.00 82.81 93 ILE A N 1
ATOM 712 C CA . ILE A 1 93 ? 11.684 3.369 -11.117 1.00 82.81 93 ILE A CA 1
ATOM 713 C C . I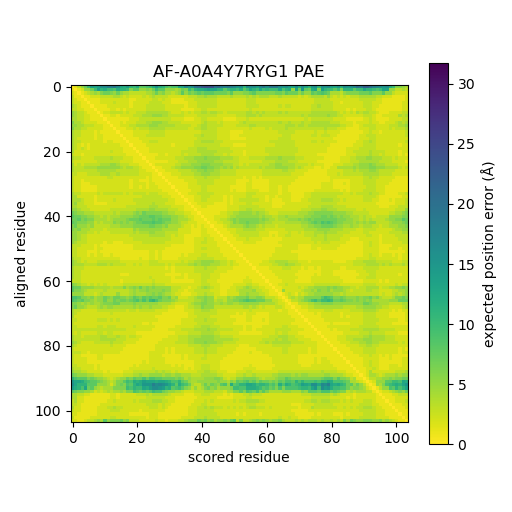LE A 1 93 ? 11.103 4.765 -11.373 1.00 82.81 93 ILE A C 1
ATOM 715 O O . ILE A 1 93 ? 11.235 5.662 -10.537 1.00 82.81 93 ILE A O 1
ATOM 719 N N . ASN A 1 94 ? 10.423 4.936 -12.511 1.00 81.44 94 ASN A N 1
ATOM 720 C CA . ASN A 1 94 ? 9.797 6.211 -12.884 1.00 81.44 94 ASN A CA 1
ATOM 721 C C . ASN A 1 94 ? 8.545 6.504 -12.047 1.00 81.44 94 ASN A C 1
ATOM 723 O O . ASN A 1 94 ? 8.370 7.619 -11.563 1.00 81.44 94 ASN A O 1
ATOM 727 N N . GLY A 1 95 ? 7.711 5.483 -11.849 1.00 90.88 95 GLY A N 1
ATOM 728 C CA . GLY A 1 95 ? 6.461 5.587 -11.110 1.00 90.88 95 GLY A CA 1
ATOM 729 C C . GLY A 1 95 ? 5.878 4.213 -10.807 1.00 90.88 95 GLY A C 1
ATOM 730 O O . GLY A 1 95 ? 5.99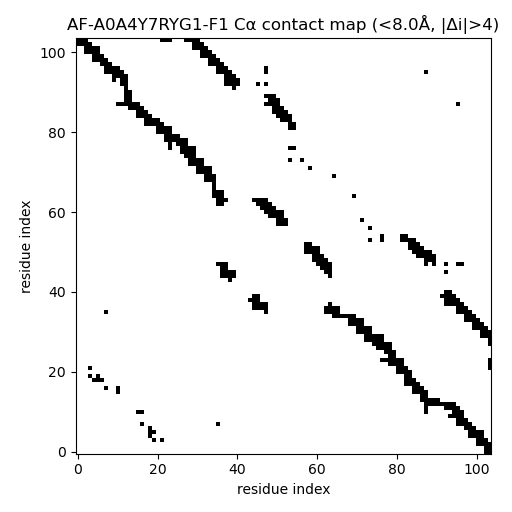9 3.275 -11.604 1.00 90.88 95 GLY A O 1
ATOM 731 N N . ALA A 1 96 ? 5.276 4.091 -9.628 1.00 95.44 96 ALA A N 1
ATOM 732 C CA . ALA A 1 96 ? 4.495 2.930 -9.236 1.00 95.44 96 ALA A CA 1
ATOM 733 C C . ALA A 1 96 ? 3.006 3.190 -9.484 1.00 95.44 96 ALA A C 1
ATOM 735 O O . ALA A 1 96 ? 2.495 4.285 -9.256 1.00 95.44 96 ALA A O 1
ATOM 736 N N . TYR A 1 97 ? 2.309 2.157 -9.932 1.00 96.75 97 TYR A N 1
ATOM 737 C CA . TYR A 1 97 ? 0.895 2.185 -10.270 1.00 96.75 97 TYR A CA 1
ATOM 738 C C . TYR A 1 97 ? 0.195 1.033 -9.584 1.00 96.75 97 TYR A C 1
ATOM 740 O O . TYR A 1 97 ? 0.797 -0.008 -9.309 1.00 96.75 97 TYR A O 1
ATOM 748 N N . GLY A 1 98 ? -1.096 1.199 -9.345 1.00 96.38 98 GLY A N 1
ATOM 749 C CA . GLY A 1 98 ? -1.845 0.184 -8.644 1.00 96.38 98 GLY A CA 1
ATOM 750 C C . GLY A 1 98 ? -3.158 0.678 -8.090 1.00 96.38 98 GLY A C 1
ATOM 751 O O . GLY A 1 98 ? -3.609 1.792 -8.349 1.00 96.38 98 GLY A O 1
ATOM 752 N N . ASN A 1 99 ? -3.778 -0.189 -7.315 1.00 97.06 99 ASN A N 1
ATOM 753 C CA . ASN A 1 99 ? -4.949 0.118 -6.519 1.00 97.06 99 ASN A CA 1
ATOM 754 C C . ASN A 1 99 ? -5.148 -0.984 -5.482 1.00 97.06 99 ASN A C 1
ATOM 756 O O . ASN A 1 99 ? -4.406 -1.970 -5.439 1.00 97.06 99 ASN A O 1
ATOM 760 N N . GLY A 1 100 ? -6.156 -0.814 -4.643 1.00 97.00 100 GLY A N 1
ATOM 761 C CA . GLY A 1 100 ? -6.512 -1.836 -3.691 1.00 97.00 100 GLY A CA 1
ATOM 762 C C . GLY A 1 100 ? -7.762 -1.529 -2.896 1.00 97.00 100 GLY A C 1
ATOM 763 O O . GLY A 1 100 ? -8.449 -0.527 -3.109 1.00 97.00 100 GLY A O 1
ATOM 764 N N . TYR A 1 101 ? -8.029 -2.424 -1.953 1.00 97.75 101 TYR A N 1
ATOM 765 C CA . TYR A 1 101 ? -9.116 -2.314 -0.996 1.00 97.75 101 TYR A CA 1
ATOM 766 C C . TYR A 1 101 ? -8.611 -2.612 0.413 1.00 97.75 101 TYR A C 1
ATOM 768 O O . TYR A 1 101 ? -7.870 -3.570 0.630 1.00 97.75 101 TYR A O 1
ATOM 776 N N . ILE A 1 102 ? -9.056 -1.810 1.372 1.00 97.94 102 ILE A N 1
ATOM 777 C CA . ILE A 1 102 ? -8.812 -1.983 2.802 1.00 97.94 102 ILE A CA 1
ATOM 778 C C . ILE A 1 102 ? -10.078 -2.587 3.408 1.00 97.94 102 ILE A C 1
ATOM 780 O O . ILE A 1 102 ? -11.151 -1.996 3.280 1.00 97.94 102 ILE A O 1
ATOM 784 N N . TYR A 1 103 ? -9.961 -3.732 4.074 1.00 97.00 103 TYR A N 1
ATOM 785 C CA . TYR A 1 103 ? -11.030 -4.382 4.829 1.00 97.00 103 TYR A CA 1
ATOM 786 C C . TYR A 1 103 ? -10.774 -4.183 6.321 1.00 97.00 103 TYR A C 1
ATOM 788 O O . TYR A 1 103 ? -9.813 -4.722 6.873 1.00 97.00 103 TYR A O 1
ATOM 796 N N . TYR A 1 104 ? -11.629 -3.379 6.953 1.00 92.69 104 TYR A N 1
ATOM 797 C CA . TYR A 1 104 ? -11.458 -2.880 8.320 1.00 92.69 104 TYR A CA 1
ATOM 798 C C . TYR A 1 104 ? -12.783 -2.858 9.069 1.00 92.69 104 TYR A C 1
ATOM 800 O O . TYR A 1 104 ? -13.622 -3.774 8.918 1.00 92.69 104 TYR A O 1
#